Protein AF-A0AAP2DAQ2-F1 (afdb_monomer_lite)

Secondary structure (DSSP, 8-state):
---SSSTTSSSSS---------SEEE-SSEEEE-SSEEEEEEEETTEEEEEEEETT--EEEE--S--BTTS-EEEEE-TT--EEEEETTTEEEEEEE-TTT--EEEEEE-S---TTTS-HHHHHSGGGGG-

Organism: NCBI:txid2782352

pLDDT: mean 89.25, std 16.97, range [37.75, 98.44]

Foldseek 3Di:
DDDPPPVVPPPPPPPPPPQPACWFKDQDADWHDRQFWIKGWDDDPQFIWIFIAGPVRHTQDTDPDRAGVVWGWMWTQDPQRWIWTATPPGGIKIWDQDPVPRGTDIDGDPDDDDCVRDDVRCCVDPVVVRD

Radius of gyration: 17.88 Å; chains: 1; bounding box: 32×68×30 Å

Sequence (131 aa):
MMTMLKSLLLMMFMLTSNCDWTGGEITDYGEYCDGEFKISVYEKDNRLKYEVRNRNDELVIQQDMNISVFQRWGLFLDKKKDFWVLSSDVGISVWRKDPDTGQYRKHTFYHRLGKDDVPPELYASSLRRFL

Structure (mmCIF, N/CA/C/O backbone):
data_AF-A0AAP2DAQ2-F1
#
_entry.id   AF-A0AAP2DAQ2-F1
#
loop_
_atom_site.group_PDB
_atom_site.id
_atom_site.type_symbol
_atom_site.label_atom_id
_atom_site.label_alt_id
_atom_site.label_comp_id
_atom_site.label_asym_id
_atom_site.label_entity_id
_atom_site.label_seq_id
_atom_site.pdbx_PDB_ins_code
_atom_site.Cartn_x
_atom_site.Cartn_y
_atom_site.Cartn_z
_atom_site.occupancy
_atom_site.B_iso_or_equiv
_atom_site.auth_seq_id
_atom_site.auth_comp_id
_atom_site.auth_asym_id
_atom_site.auth_atom_id
_atom_site.pdbx_PDB_model_num
ATOM 1 N N . MET A 1 1 ? -17.141 -52.345 8.345 1.00 44.78 1 MET A N 1
ATOM 2 C CA . MET A 1 1 ? -17.182 -51.233 7.372 1.00 44.78 1 MET A CA 1
ATOM 3 C C . MET A 1 1 ? -16.962 -49.945 8.156 1.00 44.78 1 MET A C 1
ATOM 5 O O . MET A 1 1 ? -17.897 -49.351 8.667 1.00 44.78 1 MET A O 1
ATOM 9 N N . MET A 1 2 ? -15.696 -49.633 8.417 1.00 47.41 2 MET A N 1
ATOM 10 C CA . MET A 1 2 ? -15.242 -48.619 9.371 1.00 47.41 2 MET A CA 1
ATOM 11 C C . MET A 1 2 ? -14.083 -47.915 8.681 1.00 47.41 2 MET A C 1
ATOM 13 O O . MET A 1 2 ? -13.134 -48.611 8.362 1.00 47.41 2 MET A O 1
ATOM 17 N N . THR A 1 3 ? -14.224 -46.615 8.410 1.00 50.69 3 THR A N 1
ATOM 18 C CA . THR A 1 3 ? -13.183 -45.574 8.224 1.00 50.69 3 THR A CA 1
ATOM 19 C C . THR A 1 3 ? -13.718 -44.474 7.300 1.00 50.69 3 THR A C 1
ATOM 21 O O . THR A 1 3 ? -13.265 -44.310 6.176 1.00 50.69 3 THR A O 1
ATOM 24 N N . MET A 1 4 ? -14.693 -43.703 7.776 1.00 53.78 4 MET A N 1
ATOM 25 C CA . MET A 1 4 ? -15.079 -42.410 7.183 1.00 53.78 4 MET A CA 1
ATOM 26 C C . MET A 1 4 ? -15.249 -41.368 8.302 1.00 53.78 4 MET A C 1
ATOM 28 O O . MET A 1 4 ? -16.155 -40.549 8.289 1.00 53.78 4 MET A O 1
ATOM 32 N N . LEU A 1 5 ? -14.403 -41.440 9.336 1.00 48.56 5 LEU A N 1
ATOM 33 C CA . LEU A 1 5 ? -14.433 -40.507 10.470 1.00 48.56 5 LEU A CA 1
ATOM 34 C C . LEU A 1 5 ? -13.021 -40.116 10.931 1.00 48.56 5 LEU A C 1
ATOM 36 O O . LEU A 1 5 ? -12.757 -39.971 12.118 1.00 48.56 5 LEU A O 1
ATOM 40 N N . LYS A 1 6 ? -12.076 -40.008 9.990 1.00 40.56 6 LYS A N 1
ATOM 41 C CA . LYS A 1 6 ? -10.731 -39.465 10.261 1.00 40.56 6 LYS A CA 1
ATOM 42 C C . LYS A 1 6 ? -10.385 -38.229 9.432 1.00 40.56 6 LYS A C 1
ATOM 44 O O . LYS A 1 6 ? -9.446 -37.527 9.781 1.00 40.56 6 LYS A O 1
ATOM 49 N N . SER A 1 7 ? -11.171 -37.905 8.407 1.00 46.66 7 SER A N 1
ATOM 50 C CA . SER A 1 7 ? -10.877 -36.770 7.523 1.00 46.66 7 SER A CA 1
ATOM 51 C C . SER A 1 7 ? -11.419 -35.427 8.024 1.00 46.66 7 SER A C 1
ATOM 53 O O . SER A 1 7 ? -11.047 -34.398 7.477 1.00 46.66 7 SER A O 1
ATOM 55 N N . LEU A 1 8 ? -12.262 -35.404 9.067 1.00 46.12 8 LEU A N 1
ATOM 56 C CA . LEU A 1 8 ? -12.843 -34.153 9.577 1.00 46.12 8 LEU A CA 1
ATOM 57 C C . LEU A 1 8 ? -11.944 -33.417 10.590 1.00 46.12 8 LEU A C 1
ATOM 59 O O . LEU A 1 8 ? -12.186 -32.253 10.883 1.00 46.12 8 LEU A O 1
ATOM 63 N N . LEU A 1 9 ? -10.902 -34.069 11.121 1.00 42.97 9 LEU A N 1
ATOM 64 C CA . LEU A 1 9 ? -10.059 -33.492 12.177 1.00 42.97 9 LEU A CA 1
ATOM 65 C C . LEU A 1 9 ? -8.873 -32.665 11.644 1.00 42.97 9 LEU A C 1
ATOM 67 O O . LEU A 1 9 ? -8.227 -31.964 12.415 1.00 42.97 9 LEU A O 1
ATOM 71 N N . LEU A 1 10 ? -8.573 -32.730 10.340 1.00 37.75 10 LEU A N 1
ATOM 72 C CA . LEU A 1 10 ? -7.396 -32.071 9.755 1.00 37.75 10 LEU A CA 1
ATOM 73 C C . LEU A 1 10 ? -7.677 -30.652 9.221 1.00 37.75 10 LEU A C 1
ATOM 75 O O . LEU A 1 10 ? -6.749 -29.954 8.833 1.00 37.75 10 LEU A O 1
ATOM 79 N N . MET A 1 11 ? -8.939 -30.206 9.212 1.00 46.97 11 MET A N 1
ATOM 80 C CA . MET A 1 11 ? -9.339 -28.911 8.632 1.00 46.97 11 MET A CA 1
ATOM 81 C C . MET A 1 11 ? -9.619 -27.815 9.677 1.00 46.97 11 MET A C 1
ATOM 83 O O . MET A 1 11 ? -10.050 -26.725 9.323 1.00 46.97 11 MET A O 1
ATOM 87 N N . MET A 1 12 ? -9.371 -28.084 10.964 1.00 43.66 12 MET A N 1
ATOM 88 C CA . MET A 1 12 ? -9.615 -27.134 12.065 1.00 43.66 12 MET A CA 1
ATOM 89 C C . MET A 1 12 ? -8.345 -26.465 12.620 1.00 43.66 12 MET A C 1
ATOM 91 O O . MET A 1 12 ? -8.430 -25.711 13.582 1.00 43.66 12 MET A O 1
ATOM 95 N N . PHE A 1 13 ? -7.172 -26.694 12.019 1.00 42.44 13 PHE A N 1
ATOM 96 C CA . PHE A 1 13 ? -5.880 -26.237 12.559 1.00 42.44 13 PHE A CA 1
ATOM 97 C C . PHE A 1 13 ? -5.274 -25.009 11.849 1.00 42.44 13 PHE A C 1
ATOM 99 O O . PHE A 1 13 ? -4.059 -24.849 11.835 1.00 42.44 13 PHE A O 1
ATOM 106 N N . MET A 1 14 ? -6.097 -24.148 11.236 1.00 47.03 14 MET A N 1
ATOM 107 C CA . MET A 1 14 ? -5.624 -23.013 10.416 1.00 47.03 14 MET A CA 1
ATOM 108 C C . MET A 1 14 ? -6.292 -21.664 10.747 1.00 47.03 14 MET A C 1
ATOM 110 O O . MET A 1 14 ? -6.423 -20.825 9.865 1.00 47.03 14 MET A O 1
ATOM 114 N N . LEU A 1 15 ? -6.752 -21.424 11.983 1.00 47.72 15 LEU A N 1
ATOM 115 C CA . LEU A 1 15 ? -7.464 -20.169 12.311 1.00 47.72 15 LEU A CA 1
ATOM 116 C C . LEU A 1 15 ? -6.917 -19.391 13.512 1.00 47.72 15 LEU A C 1
ATOM 118 O O . LEU A 1 15 ? -7.609 -18.547 14.070 1.00 47.72 15 LEU A O 1
ATOM 122 N N . THR A 1 16 ? -5.656 -19.600 13.876 1.00 50.59 16 THR A N 1
ATOM 123 C CA . THR A 1 16 ? -4.948 -18.665 14.761 1.00 50.59 16 THR A CA 1
ATOM 124 C C . THR A 1 16 ? -3.679 -18.189 14.073 1.00 50.59 16 THR A C 1
ATOM 126 O O . THR A 1 16 ? -2.568 -18.520 14.482 1.00 50.59 16 THR A O 1
ATOM 129 N N . SER A 1 17 ? -3.832 -17.442 12.978 1.00 57.81 17 SER A N 1
ATOM 130 C CA . SER A 1 17 ? -2.756 -16.566 12.526 1.00 57.81 17 SER A CA 1
ATOM 131 C C . SER A 1 17 ? -2.563 -15.511 13.616 1.00 57.81 17 SER A C 1
ATOM 133 O O . SER A 1 17 ? -3.379 -14.597 13.741 1.00 57.81 17 SER A O 1
ATOM 135 N N . ASN A 1 18 ? -1.539 -15.674 14.456 1.00 65.69 18 ASN A N 1
ATOM 136 C CA . ASN A 1 18 ? -1.129 -14.615 15.370 1.00 65.69 18 ASN A CA 1
ATOM 137 C C . ASN A 1 18 ? -0.710 -13.414 14.515 1.00 65.69 18 ASN A C 1
ATOM 139 O O . ASN A 1 18 ? 0.251 -13.485 13.748 1.00 65.69 18 ASN A O 1
ATOM 143 N N . CYS A 1 19 ? -1.499 -12.343 14.584 1.00 75.25 19 CYS A N 1
ATOM 144 C CA . CYS A 1 19 ? -1.220 -11.093 13.892 1.00 75.25 19 CYS A CA 1
ATOM 145 C C . CYS A 1 19 ? -0.132 -10.330 14.646 1.00 75.25 19 CYS A C 1
ATOM 147 O O . CYS A 1 19 ? -0.425 -9.428 15.428 1.00 75.25 19 CYS A O 1
ATOM 149 N N . ASP A 1 20 ? 1.120 -10.725 14.421 1.00 82.44 20 ASP A N 1
ATOM 150 C CA . ASP A 1 20 ? 2.289 -10.123 15.074 1.00 82.44 20 ASP A CA 1
ATOM 151 C C . ASP A 1 20 ? 2.862 -8.934 14.281 1.00 82.44 20 ASP A C 1
ATOM 153 O O . ASP A 1 20 ? 3.722 -8.195 14.768 1.00 82.44 20 ASP A O 1
ATOM 157 N N . TRP A 1 21 ? 2.393 -8.717 13.049 1.00 89.00 21 TRP A N 1
ATOM 158 C CA . TRP A 1 21 ? 2.799 -7.575 12.237 1.00 89.00 21 TRP A CA 1
ATOM 159 C C . TRP A 1 21 ? 2.050 -6.322 12.694 1.00 89.00 21 TRP A C 1
ATOM 161 O O . TRP A 1 21 ? 0.847 -6.348 12.888 1.00 89.00 21 TRP A O 1
ATOM 171 N N . THR A 1 22 ? 2.740 -5.201 12.892 1.00 86.38 22 THR A N 1
ATOM 172 C CA . THR A 1 22 ? 2.127 -3.968 13.439 1.00 86.38 22 THR A CA 1
ATOM 173 C C . THR A 1 22 ? 2.008 -2.844 12.406 1.00 86.38 22 THR A C 1
ATOM 175 O O . THR A 1 22 ? 1.725 -1.698 12.760 1.00 86.38 22 THR A O 1
ATOM 178 N N . GLY A 1 23 ? 2.208 -3.177 11.130 1.00 93.19 23 GLY A N 1
ATOM 179 C CA . GLY A 1 23 ? 2.331 -2.234 10.023 1.00 93.19 23 GLY A CA 1
ATOM 180 C C . GLY A 1 23 ? 3.775 -2.090 9.535 1.00 93.19 23 GLY A C 1
ATOM 181 O O . GLY A 1 23 ? 4.696 -2.747 10.025 1.00 93.19 23 GLY A O 1
ATOM 182 N N . GLY A 1 24 ? 3.972 -1.213 8.554 1.00 96.56 24 GLY A N 1
ATOM 183 C CA . GLY A 1 24 ? 5.254 -0.964 7.904 1.00 96.56 24 GLY A CA 1
ATOM 184 C C . GLY A 1 24 ? 5.303 -1.450 6.458 1.00 96.56 24 GLY A C 1
ATOM 185 O O . GLY A 1 24 ? 4.292 -1.483 5.759 1.00 96.56 24 GLY A O 1
ATOM 186 N N . GLU A 1 25 ? 6.510 -1.772 6.005 1.00 97.56 25 GLU A N 1
ATOM 187 C CA . GLU A 1 25 ? 6.825 -2.118 4.619 1.00 97.56 25 GLU A CA 1
ATOM 188 C C . GLU A 1 25 ? 6.355 -3.530 4.241 1.00 97.56 25 GLU A C 1
ATOM 190 O O . GLU A 1 25 ? 6.533 -4.483 4.998 1.00 97.56 25 GLU A O 1
ATOM 195 N N . ILE A 1 26 ? 5.791 -3.644 3.038 1.00 98.19 26 ILE A N 1
ATOM 196 C CA . ILE A 1 26 ? 5.439 -4.894 2.368 1.00 98.19 26 ILE A CA 1
ATOM 197 C C . ILE A 1 26 ? 6.090 -4.893 0.980 1.00 98.19 26 ILE A C 1
ATOM 199 O O . ILE A 1 26 ? 5.696 -4.132 0.091 1.00 98.19 26 ILE A O 1
ATOM 203 N N . THR A 1 27 ? 7.086 -5.755 0.799 1.00 97.75 27 THR A N 1
ATOM 204 C CA . THR A 1 27 ? 7.837 -5.939 -0.458 1.00 97.75 27 THR A CA 1
ATOM 205 C C . THR A 1 27 ? 7.668 -7.311 -1.081 1.00 97.75 27 THR A C 1
ATOM 207 O O . THR A 1 27 ? 8.178 -7.550 -2.173 1.00 97.75 27 THR A O 1
ATOM 210 N N . ASP A 1 28 ? 6.970 -8.203 -0.389 1.00 97.75 28 ASP A N 1
ATOM 211 C CA . ASP A 1 28 ? 6.837 -9.604 -0.745 1.00 97.75 28 ASP A CA 1
ATOM 212 C C . ASP A 1 28 ? 5.357 -9.980 -0.825 1.00 97.75 28 ASP A C 1
ATOM 214 O O . ASP A 1 28 ? 4.476 -9.294 -0.298 1.00 97.75 28 ASP A O 1
ATOM 218 N N . TYR A 1 29 ? 5.072 -11.057 -1.549 1.00 97.88 29 TYR A N 1
ATOM 219 C CA . TYR A 1 29 ? 3.728 -11.619 -1.599 1.00 97.88 29 TYR A CA 1
ATOM 220 C C . TYR A 1 29 ? 3.415 -12.350 -0.292 1.00 97.88 29 TYR A C 1
ATOM 222 O O . TYR A 1 29 ? 4.289 -12.984 0.300 1.00 97.88 29 TYR A O 1
ATOM 230 N N . GLY A 1 30 ? 2.155 -12.318 0.129 1.00 96.31 30 GLY A N 1
ATOM 231 C CA . GLY A 1 30 ? 1.709 -12.991 1.341 1.00 96.31 30 GLY A CA 1
ATOM 232 C C . GLY A 1 30 ? 0.493 -12.339 1.981 1.00 96.31 30 GLY A C 1
ATOM 233 O O . GLY A 1 30 ? -0.125 -11.429 1.426 1.00 96.31 30 GLY A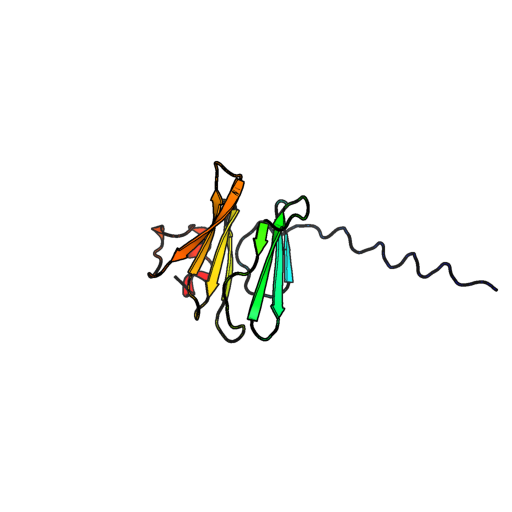 O 1
ATOM 234 N N . GLU A 1 31 ? 0.158 -12.828 3.170 1.00 95.00 31 GLU A N 1
ATOM 235 C CA . GLU A 1 31 ? -0.849 -12.226 4.035 1.00 95.00 31 GLU A CA 1
ATOM 236 C C . GLU A 1 31 ? -0.163 -11.504 5.197 1.00 95.00 31 GLU A C 1
ATOM 238 O O . GLU A 1 31 ? 0.719 -12.050 5.857 1.00 95.00 31 GLU A O 1
ATOM 243 N N . TYR A 1 32 ? -0.603 -10.281 5.457 1.00 95.06 32 TYR A N 1
ATOM 244 C CA . TYR A 1 32 ? -0.135 -9.426 6.538 1.00 95.06 32 TYR A CA 1
ATOM 245 C C . TYR A 1 32 ? -1.347 -9.010 7.361 1.00 95.06 32 TYR A C 1
ATOM 247 O O . TYR A 1 32 ? -2.400 -8.725 6.797 1.00 95.06 32 TYR A O 1
ATOM 255 N N . CYS A 1 33 ? -1.246 -8.960 8.684 1.00 92.38 33 CYS A N 1
ATOM 256 C CA . CYS A 1 33 ? -2.348 -8.460 9.498 1.00 92.38 33 CYS A CA 1
ATOM 257 C C . CYS A 1 33 ? -1.858 -7.711 10.724 1.00 92.38 33 CYS A C 1
ATOM 259 O O . CYS A 1 33 ? -0.871 -8.118 11.328 1.00 92.38 33 CYS A O 1
ATOM 261 N N . ASP A 1 34 ? -2.552 -6.627 11.072 1.00 88.88 34 ASP A N 1
ATOM 262 C CA . ASP A 1 34 ? -2.139 -5.688 12.121 1.00 88.88 34 ASP A CA 1
ATOM 263 C C . ASP A 1 34 ? -3.220 -5.423 13.167 1.00 88.88 34 ASP A C 1
ATOM 265 O O . ASP A 1 34 ? -3.448 -4.305 13.630 1.00 88.88 34 ASP A O 1
ATOM 269 N N . GLY A 1 35 ? -3.946 -6.474 13.528 1.00 87.94 35 GLY A N 1
ATOM 270 C CA . GLY A 1 35 ? -5.071 -6.397 14.445 1.00 87.94 35 GLY A CA 1
ATOM 271 C C . GLY A 1 35 ? -6.272 -5.644 13.873 1.00 87.94 35 GLY A C 1
ATOM 272 O O . GLY A 1 35 ? -7.380 -6.019 14.213 1.00 87.94 35 GLY A O 1
ATOM 273 N N . GLU A 1 36 ? -6.112 -4.612 13.037 1.00 92.19 36 GLU A N 1
ATOM 274 C CA . GLU A 1 36 ? -7.181 -3.871 12.351 1.00 92.19 36 GLU A CA 1
ATOM 275 C C . GLU A 1 36 ? -7.439 -4.373 10.934 1.00 92.19 36 GLU A C 1
ATOM 277 O O . GLU A 1 36 ? -8.600 -4.523 10.548 1.00 92.19 36 GLU A O 1
ATOM 282 N N . PHE A 1 37 ? -6.375 -4.665 10.194 1.00 95.06 37 PHE A N 1
ATOM 283 C CA . PHE A 1 37 ? -6.457 -5.090 8.811 1.00 95.06 37 PHE A CA 1
ATOM 284 C C . PHE A 1 37 ? -5.926 -6.498 8.601 1.00 95.06 37 PHE A C 1
ATOM 286 O O . PHE A 1 37 ? -5.033 -6.963 9.309 1.00 95.06 37 PHE A O 1
ATOM 293 N N . LYS A 1 38 ? -6.448 -7.135 7.553 1.00 95.88 38 LYS A N 1
ATOM 294 C CA . LYS A 1 38 ? -5.819 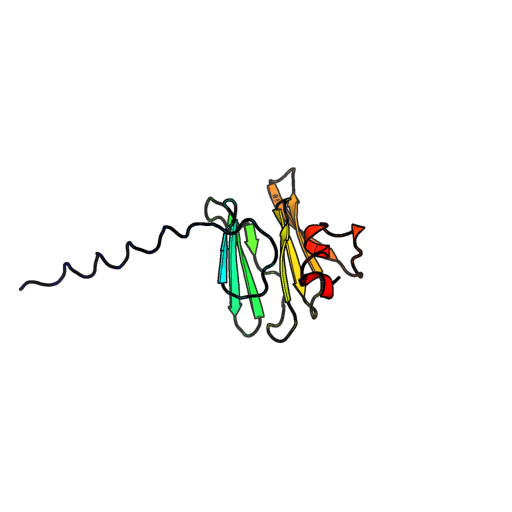-8.235 6.831 1.00 95.88 38 LYS A CA 1
ATOM 295 C C . LYS A 1 38 ? -5.516 -7.756 5.414 1.00 95.88 38 LYS A C 1
ATOM 297 O O . LYS A 1 38 ? -6.421 -7.369 4.680 1.00 95.88 38 LYS A O 1
ATOM 302 N N . ILE A 1 39 ? -4.248 -7.778 5.036 1.00 97.44 39 ILE A N 1
ATOM 303 C CA . ILE A 1 39 ? -3.731 -7.347 3.742 1.00 97.44 39 ILE A CA 1
ATOM 304 C C . ILE A 1 39 ? -3.231 -8.581 3.010 1.00 97.44 39 ILE A C 1
ATOM 306 O O . ILE A 1 39 ? -2.314 -9.250 3.473 1.00 97.44 39 ILE A O 1
ATOM 310 N N . SER A 1 40 ? -3.833 -8.886 1.871 1.00 97.88 40 SER A N 1
ATOM 311 C CA . SER A 1 40 ? -3.379 -9.963 0.991 1.00 97.88 40 SER A CA 1
ATOM 312 C C . SER A 1 40 ? -2.658 -9.345 -0.190 1.00 97.88 40 SER A C 1
ATOM 314 O O . SER A 1 40 ? -3.234 -8.485 -0.850 1.00 97.88 40 SER A O 1
ATOM 316 N N . VAL A 1 41 ? -1.430 -9.773 -0.466 1.00 98.19 41 VAL A N 1
ATOM 317 C CA . VAL A 1 41 ? -0.612 -9.299 -1.587 1.00 98.19 41 VAL A CA 1
ATOM 318 C C . VAL A 1 41 ? -0.218 -10.494 -2.434 1.00 98.19 41 VAL A C 1
ATOM 320 O O . VAL A 1 41 ? 0.368 -11.451 -1.932 1.00 98.19 41 VAL A O 1
ATOM 323 N N . TYR A 1 42 ? -0.561 -10.469 -3.715 1.00 98.38 42 TYR A N 1
ATOM 324 C CA . TYR A 1 42 ? -0.378 -11.617 -4.595 1.00 98.38 42 TYR A CA 1
ATOM 325 C C . TYR A 1 42 ? -0.175 -11.190 -6.043 1.00 98.38 42 TYR A C 1
ATOM 327 O O . TYR A 1 42 ? -0.490 -10.070 -6.442 1.00 98.38 42 TYR A O 1
ATOM 335 N N . GLU A 1 43 ? 0.346 -12.103 -6.849 1.00 98.06 43 GLU A N 1
ATOM 336 C CA . GLU A 1 43 ? 0.432 -11.932 -8.291 1.00 98.06 43 GLU A CA 1
ATOM 337 C C . 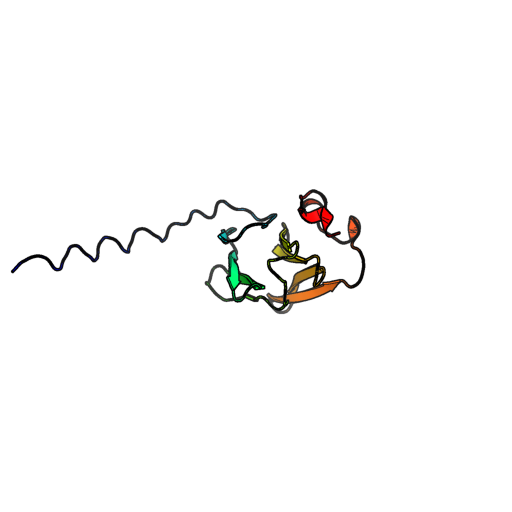GLU A 1 43 ? -0.791 -12.544 -8.981 1.00 98.06 43 GLU A C 1
ATOM 339 O O . GLU A 1 43 ? -1.231 -13.647 -8.649 1.00 98.06 43 GLU A O 1
ATOM 344 N N . LYS A 1 44 ? -1.318 -11.843 -9.988 1.00 97.88 44 LYS A N 1
ATOM 345 C CA . LYS A 1 44 ? -2.283 -12.400 -10.939 1.00 97.88 44 LYS A CA 1
ATOM 346 C C . LYS A 1 44 ? -2.089 -11.778 -12.317 1.00 97.88 44 LYS A C 1
ATOM 348 O O . LYS A 1 44 ? -2.106 -10.555 -12.441 1.00 97.88 44 LYS A O 1
ATOM 353 N N . ASP A 1 45 ? -1.942 -12.615 -13.342 1.00 97.44 45 ASP A N 1
ATOM 354 C CA . ASP A 1 45 ? -1.758 -12.201 -14.742 1.00 97.44 45 ASP A CA 1
ATOM 355 C C . ASP A 1 45 ? -0.573 -11.227 -14.936 1.00 97.44 45 ASP A C 1
ATOM 357 O O . ASP A 1 45 ? -0.694 -10.213 -15.628 1.00 97.44 45 ASP A 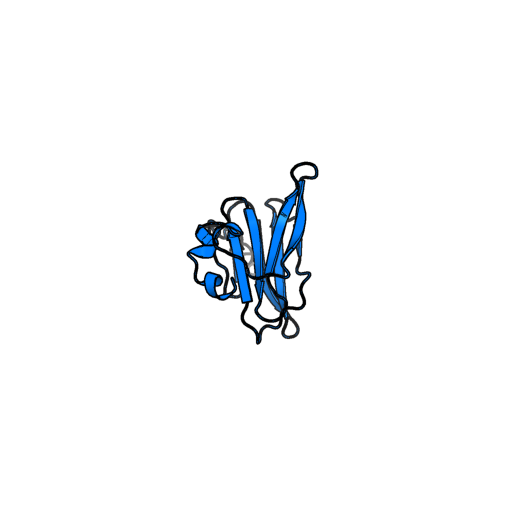O 1
ATOM 361 N N . ASN A 1 46 ? 0.572 -11.508 -14.294 1.00 97.19 46 ASN A N 1
ATOM 362 C CA . ASN A 1 46 ? 1.761 -10.640 -14.239 1.00 97.19 46 ASN A CA 1
ATOM 363 C C . ASN A 1 46 ? 1.498 -9.233 -13.661 1.00 97.19 46 ASN A C 1
ATOM 365 O O . ASN A 1 46 ? 2.217 -8.273 -13.963 1.00 97.19 46 ASN A O 1
ATOM 369 N N . ARG A 1 47 ? 0.451 -9.077 -12.845 1.00 97.94 47 ARG A N 1
ATOM 370 C CA . ARG A 1 47 ? 0.128 -7.825 -12.152 1.00 97.94 47 ARG A CA 1
ATOM 371 C C . ARG A 1 47 ? 0.114 -8.026 -10.649 1.00 97.94 47 ARG A C 1
ATOM 373 O O . ARG A 1 47 ? -0.410 -9.028 -10.159 1.00 97.94 47 ARG A O 1
ATOM 380 N N . LEU A 1 48 ? 0.628 -7.030 -9.935 1.00 98.25 48 LEU A N 1
ATOM 381 C CA . LEU A 1 48 ? 0.500 -6.960 -8.489 1.00 98.25 48 LEU A CA 1
ATOM 382 C C . LEU A 1 48 ? -0.975 -6.767 -8.134 1.00 98.25 48 LEU A C 1
ATOM 384 O O . LEU A 1 48 ? -1.648 -5.876 -8.661 1.00 98.25 48 LEU A O 1
ATOM 388 N N . LYS A 1 49 ? -1.464 -7.595 -7.222 1.00 98.31 49 LYS A N 1
ATOM 389 C CA . LYS A 1 49 ? -2.775 -7.484 -6.598 1.00 98.31 49 LYS A CA 1
ATOM 390 C C . LYS A 1 49 ? -2.599 -7.285 -5.108 1.00 98.31 49 LYS A C 1
ATOM 392 O O . LYS A 1 49 ? -1.694 -7.845 -4.493 1.00 98.31 49 LYS A O 1
ATOM 397 N N . TYR A 1 50 ? -3.490 -6.483 -4.549 1.00 98.19 50 TYR A N 1
ATOM 398 C CA . TYR A 1 50 ? -3.620 -6.327 -3.118 1.00 98.19 50 TYR A CA 1
ATOM 399 C C . TYR A 1 50 ? -5.086 -6.137 -2.735 1.00 98.19 50 TYR A C 1
ATOM 401 O O . TYR A 1 50 ? -5.866 -5.527 -3.473 1.00 98.19 50 TYR A O 1
ATOM 409 N N . GLU A 1 51 ? -5.442 -6.664 -1.574 1.00 98.31 51 GLU A N 1
ATOM 410 C CA . GLU A 1 51 ? -6.750 -6.514 -0.943 1.00 98.31 51 GLU A CA 1
ATOM 411 C C . GLU A 1 51 ? -6.535 -6.209 0.533 1.00 98.31 51 GLU A C 1
ATOM 413 O O . GLU A 1 51 ? -5.763 -6.899 1.193 1.00 98.31 51 GLU A O 1
ATOM 418 N N . VAL A 1 52 ? -7.221 -5.192 1.047 1.00 97.81 52 VAL A N 1
ATOM 419 C CA . VAL A 1 52 ? -7.224 -4.841 2.468 1.00 97.81 52 VAL A CA 1
ATOM 420 C C . VAL A 1 52 ? -8.629 -5.057 2.996 1.00 97.81 52 VAL A C 1
ATOM 422 O O . VAL A 1 52 ? -9.588 -4.437 2.525 1.00 97.81 52 VAL A O 1
ATOM 425 N N . ARG A 1 53 ? -8.744 -5.939 3.982 1.00 97.56 53 ARG A N 1
ATOM 426 C CA . ARG A 1 53 ? -9.976 -6.235 4.706 1.00 97.56 53 ARG A CA 1
ATOM 427 C C . ARG A 1 53 ? -9.867 -5.741 6.136 1.00 97.56 53 ARG A C 1
ATOM 429 O O . ARG A 1 53 ? -8.779 -5.775 6.702 1.00 97.56 53 ARG A O 1
ATOM 436 N N . ASN A 1 54 ? -10.965 -5.265 6.710 1.00 95.19 54 ASN A N 1
ATOM 437 C CA . ASN A 1 54 ? -11.003 -4.852 8.114 1.00 95.19 54 ASN A CA 1
ATOM 438 C C . ASN A 1 54 ? -11.222 -6.056 9.059 1.00 95.19 54 ASN A C 1
ATOM 440 O O . ASN A 1 54 ? -11.331 -7.199 8.617 1.00 95.19 54 ASN A O 1
ATOM 444 N N . ARG A 1 55 ? -11.329 -5.804 10.371 1.00 92.38 55 ARG A N 1
ATOM 445 C CA . ARG A 1 55 ? -11.593 -6.834 11.404 1.00 92.38 55 ARG A CA 1
ATOM 446 C C . ARG A 1 55 ? -12.861 -7.659 11.184 1.00 92.38 55 ARG A C 1
ATOM 448 O O . ARG A 1 55 ? -12.939 -8.776 11.684 1.00 92.38 55 ARG A O 1
ATOM 455 N N . ASN A 1 56 ? -13.841 -7.106 10.475 1.00 93.50 56 ASN A N 1
ATOM 456 C CA . ASN A 1 56 ? -15.101 -7.772 10.155 1.00 93.50 56 ASN A CA 1
ATOM 457 C C . ASN A 1 56 ? -15.021 -8.542 8.824 1.00 93.50 56 ASN A C 1
ATOM 459 O O . ASN A 1 56 ? -16.045 -8.992 8.321 1.00 93.50 56 ASN A O 1
ATOM 463 N N . ASP A 1 57 ? -13.818 -8.673 8.253 1.00 94.19 57 ASP A N 1
ATOM 464 C CA . ASP A 1 57 ? -13.538 -9.281 6.949 1.00 94.19 57 ASP A CA 1
ATOM 465 C C . ASP A 1 57 ? -14.153 -8.527 5.749 1.00 94.19 57 ASP A C 1
ATOM 467 O O . ASP A 1 57 ? -14.220 -9.037 4.627 1.00 94.19 57 ASP A O 1
ATOM 471 N N . GLU A 1 58 ? -14.559 -7.269 5.946 1.00 96.31 58 GLU A N 1
ATOM 472 C CA . GLU A 1 58 ? -15.102 -6.417 4.886 1.00 96.31 58 GLU A CA 1
ATOM 473 C C . GLU A 1 58 ? -13.962 -5.840 4.042 1.00 96.31 58 GLU A C 1
ATOM 475 O O . GLU A 1 58 ? -13.003 -5.279 4.579 1.00 96.31 58 GLU A O 1
ATOM 480 N N . LEU A 1 59 ? -14.071 -5.942 2.714 1.00 97.44 59 LEU A N 1
ATOM 481 C CA . LEU A 1 59 ? -13.114 -5.357 1.774 1.00 97.44 59 LEU A CA 1
ATOM 482 C C . LEU A 1 59 ? -13.216 -3.826 1.804 1.00 97.44 59 LEU A C 1
ATOM 484 O O . LEU A 1 59 ? -14.229 -3.264 1.392 1.00 97.44 59 LEU A O 1
ATOM 488 N N . VAL A 1 60 ? -12.157 -3.158 2.265 1.00 97.62 60 VAL A N 1
ATOM 489 C CA . VAL A 1 60 ? -12.101 -1.691 2.398 1.00 97.62 60 VAL A CA 1
ATOM 490 C C . VAL A 1 60 ? -11.179 -1.028 1.379 1.00 97.62 60 VAL A C 1
ATOM 492 O O . VAL A 1 60 ? -11.390 0.133 1.037 1.00 97.62 60 VAL A O 1
ATOM 495 N N . ILE A 1 61 ? -10.177 -1.752 0.872 1.00 97.75 61 ILE A N 1
ATOM 496 C CA . ILE A 1 61 ? -9.309 -1.302 -0.222 1.00 97.75 61 ILE A CA 1
ATOM 497 C C . ILE A 1 61 ? -9.070 -2.481 -1.162 1.00 97.75 61 ILE A C 1
ATOM 499 O O . ILE A 1 61 ? -8.754 -3.586 -0.723 1.00 97.75 61 ILE A O 1
ATOM 503 N N . GLN A 1 62 ? -9.168 -2.234 -2.464 1.00 96.25 62 GLN A N 1
ATOM 504 C CA . GLN A 1 62 ? -8.825 -3.192 -3.508 1.00 96.25 62 GLN A CA 1
ATOM 505 C C . GLN A 1 62 ? -7.850 -2.550 -4.492 1.00 96.25 62 GLN A C 1
ATOM 507 O O . GLN A 1 62 ? -7.898 -1.341 -4.720 1.00 96.25 62 GLN A O 1
ATOM 512 N N . GLN A 1 63 ? -6.992 -3.370 -5.100 1.00 94.06 63 GLN A N 1
ATOM 513 C CA . GLN A 1 63 ? -6.143 -2.950 -6.206 1.00 94.06 63 GLN A CA 1
ATOM 514 C C . GLN A 1 63 ? -6.927 -2.187 -7.279 1.00 94.06 63 GLN A C 1
ATOM 516 O O . GLN A 1 63 ? -7.853 -2.716 -7.890 1.00 94.06 63 GLN A O 1
ATOM 521 N N . ASP A 1 64 ? -6.459 -0.976 -7.572 1.00 92.19 64 ASP A N 1
ATOM 522 C CA . ASP A 1 64 ? -6.984 -0.117 -8.635 1.00 92.19 64 ASP A CA 1
ATOM 523 C C . ASP A 1 64 ? -5.878 0.416 -9.577 1.00 92.19 64 ASP A C 1
ATOM 525 O O . ASP A 1 64 ? -6.139 1.193 -10.492 1.00 92.19 64 ASP A O 1
ATOM 529 N N . MET A 1 65 ? -4.624 -0.015 -9.377 1.00 90.94 65 MET A N 1
ATOM 530 C CA . MET A 1 65 ? -3.461 0.334 -10.208 1.00 90.94 65 MET A CA 1
ATOM 531 C C . MET A 1 65 ? -2.965 -0.869 -11.009 1.00 90.94 65 MET A C 1
ATOM 533 O O . MET A 1 65 ? -2.785 -1.946 -10.447 1.00 90.94 65 MET A O 1
ATOM 537 N N . ASN A 1 66 ? -2.694 -0.699 -12.302 1.00 95.31 66 ASN A N 1
ATOM 538 C CA . ASN A 1 66 ? -2.160 -1.764 -13.160 1.00 95.31 66 ASN A CA 1
ATOM 539 C C . ASN A 1 66 ? -0.636 -1.914 -13.008 1.00 95.31 66 ASN A C 1
ATOM 541 O O . ASN A 1 66 ? 0.096 -1.726 -13.972 1.00 95.31 66 ASN A O 1
ATOM 545 N N . ILE A 1 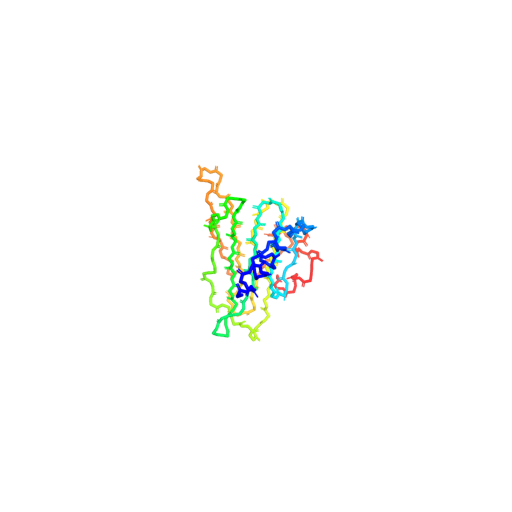67 ? -0.174 -2.229 -11.797 1.00 97.31 67 ILE A N 1
ATOM 546 C CA . ILE A 1 67 ? 1.253 -2.364 -11.470 1.00 97.31 67 ILE A CA 1
ATOM 547 C C . ILE A 1 67 ? 1.784 -3.689 -12.022 1.00 97.31 67 ILE A C 1
ATOM 549 O O . ILE A 1 67 ? 1.247 -4.756 -11.709 1.00 97.31 67 ILE A O 1
ATOM 553 N N . SER A 1 68 ? 2.841 -3.624 -12.828 1.00 97.69 68 SER A N 1
ATOM 554 C CA . SER A 1 68 ? 3.548 -4.801 -13.332 1.00 97.69 68 SER A CA 1
ATOM 555 C C . SER A 1 68 ? 4.406 -5.446 -12.242 1.00 97.69 68 SER A C 1
ATOM 557 O O . SER A 1 68 ? 5.146 -4.756 -11.543 1.00 97.69 68 SER A O 1
ATOM 559 N N . VAL A 1 69 ? 4.386 -6.778 -12.135 1.00 97.44 69 VAL A N 1
ATOM 560 C CA . VAL A 1 69 ? 5.273 -7.508 -11.201 1.00 97.44 69 VAL A CA 1
ATOM 561 C C . VAL A 1 69 ? 6.746 -7.484 -11.617 1.00 97.44 69 VAL A C 1
ATOM 563 O O . VAL A 1 69 ? 7.623 -7.750 -10.803 1.00 97.44 69 VAL A O 1
ATOM 566 N N . PHE A 1 70 ? 7.034 -7.134 -12.875 1.00 97.50 70 PHE A N 1
ATOM 567 C CA . PHE A 1 70 ? 8.402 -6.975 -13.383 1.00 97.50 70 PHE A CA 1
ATOM 568 C C . PHE A 1 70 ? 9.021 -5.621 -13.018 1.00 97.50 70 PHE A C 1
ATOM 570 O O . PHE A 1 70 ? 10.193 -5.370 -13.300 1.00 97.50 70 PHE A O 1
ATOM 577 N N . GLN A 1 71 ? 8.224 -4.725 -12.442 1.00 97.12 71 GLN A N 1
ATOM 578 C CA . GLN A 1 71 ? 8.638 -3.400 -12.013 1.00 97.12 71 GLN A CA 1
ATOM 579 C C . GLN A 1 71 ? 8.845 -3.399 -10.504 1.00 97.12 71 GLN A C 1
ATOM 581 O O . GLN A 1 71 ? 8.371 -4.279 -9.785 1.00 97.12 71 GLN A O 1
ATOM 586 N N . ARG A 1 72 ? 9.576 -2.405 -9.997 1.00 97.25 72 ARG A N 1
ATOM 587 C CA . ARG A 1 72 ? 9.730 -2.273 -8.550 1.00 97.25 72 ARG A CA 1
ATOM 588 C C . ARG A 1 72 ? 8.399 -1.805 -7.981 1.00 97.25 72 ARG A C 1
ATOM 590 O O . ARG A 1 72 ? 7.835 -0.824 -8.462 1.00 97.25 72 ARG A O 1
ATOM 597 N N . TRP A 1 73 ? 7.954 -2.464 -6.925 1.00 98.00 73 TRP A N 1
ATOM 598 C CA . TRP A 1 73 ? 6.791 -2.064 -6.152 1.00 98.00 73 TRP A CA 1
ATOM 599 C C . TRP A 1 73 ? 7.080 -2.171 -4.654 1.00 98.00 73 TRP A C 1
ATOM 601 O O . TRP A 1 73 ? 8.105 -2.718 -4.235 1.00 98.00 73 TRP A O 1
ATOM 611 N N . GLY A 1 74 ? 6.201 -1.582 -3.861 1.00 98.19 74 GLY A N 1
ATOM 612 C CA . GLY A 1 74 ? 6.151 -1.748 -2.420 1.00 98.19 74 GLY A CA 1
ATOM 613 C C . GLY A 1 74 ? 4.862 -1.159 -1.879 1.00 98.19 74 GLY A C 1
ATOM 614 O O . GLY A 1 74 ? 4.346 -0.179 -2.420 1.00 98.19 74 GLY A O 1
ATOM 615 N N . LEU A 1 75 ? 4.332 -1.766 -0.829 1.00 98.38 75 LEU A N 1
ATOM 616 C CA . LEU A 1 75 ? 3.185 -1.250 -0.095 1.00 98.38 75 LEU A CA 1
ATOM 617 C C . LEU A 1 75 ? 3.653 -0.857 1.304 1.00 98.38 75 LEU A C 1
ATOM 619 O O . LEU A 1 75 ? 4.638 -1.397 1.810 1.00 98.38 75 LEU A O 1
ATOM 623 N N . PHE A 1 76 ? 2.975 0.093 1.932 1.00 98.44 76 PHE A N 1
ATOM 624 C CA . PHE A 1 76 ? 3.328 0.513 3.281 1.00 98.44 76 PHE A CA 1
ATOM 625 C C . PHE A 1 76 ? 2.086 0.879 4.077 1.00 98.44 76 PHE A C 1
ATOM 627 O O . PHE A 1 76 ? 1.290 1.702 3.633 1.00 98.44 76 PHE A O 1
ATOM 634 N N . LEU A 1 77 ? 1.938 0.296 5.261 1.00 98.00 77 LEU A N 1
ATOM 635 C CA . LEU A 1 77 ? 0.897 0.680 6.208 1.00 98.00 77 LEU A CA 1
ATOM 636 C C . LEU A 1 77 ? 1.517 1.533 7.309 1.00 98.00 77 LEU A C 1
ATOM 638 O O . LEU A 1 77 ? 2.338 1.041 8.083 1.00 98.00 77 LEU A O 1
ATOM 642 N N . ASP A 1 78 ? 1.151 2.809 7.370 1.00 97.00 78 ASP A N 1
ATOM 643 C CA . ASP A 1 78 ? 1.719 3.716 8.364 1.00 97.00 78 ASP A CA 1
ATOM 644 C C . ASP A 1 78 ? 0.994 3.656 9.719 1.00 97.00 78 ASP A C 1
ATOM 646 O O . ASP A 1 78 ? -0.019 2.973 9.902 1.00 97.00 78 ASP A O 1
ATOM 650 N N . LYS A 1 79 ? 1.514 4.391 10.709 1.00 94.94 79 LYS A N 1
ATOM 651 C CA . LYS A 1 79 ? 0.930 4.416 12.060 1.00 94.94 79 LYS A CA 1
ATOM 652 C C . LYS A 1 79 ? -0.464 5.041 12.121 1.00 94.94 79 LYS A C 1
ATOM 654 O O . LYS A 1 79 ? -1.190 4.787 13.080 1.00 94.94 79 LYS A O 1
ATOM 659 N N . LYS A 1 80 ? -0.827 5.868 11.137 1.00 95.50 80 LYS A N 1
ATOM 660 C CA . LYS A 1 80 ? -2.155 6.484 11.005 1.00 95.50 80 LYS A CA 1
ATOM 661 C C . LYS A 1 80 ? -3.131 5.598 10.235 1.00 95.50 80 LYS A C 1
ATOM 663 O O . LYS A 1 80 ? -4.289 5.981 10.101 1.00 95.50 80 LYS A O 1
ATOM 668 N N . LYS A 1 81 ? -2.683 4.421 9.790 1.00 96.06 81 LYS A N 1
ATOM 669 C CA . LYS A 1 81 ? -3.437 3.493 8.947 1.00 96.06 81 LYS A CA 1
ATOM 670 C C . LYS A 1 81 ? -3.734 4.048 7.558 1.00 96.06 81 LYS A C 1
ATOM 672 O O . LYS A 1 81 ? -4.696 3.607 6.921 1.00 96.06 81 LYS A O 1
ATOM 677 N N . ASP A 1 82 ? -2.901 4.968 7.072 1.00 97.75 82 ASP A N 1
ATOM 678 C CA . ASP A 1 82 ? -2.869 5.258 5.646 1.00 97.75 82 ASP A CA 1
ATOM 679 C C . ASP A 1 82 ? -2.102 4.133 4.944 1.00 97.75 82 ASP A C 1
ATOM 681 O O . ASP A 1 82 ? -1.042 3.679 5.396 1.00 97.75 82 ASP A O 1
ATOM 685 N N . PHE A 1 83 ? -2.652 3.677 3.823 1.00 98.19 83 PHE A N 1
ATOM 686 C CA . PHE A 1 83 ? -2.089 2.585 3.043 1.00 98.19 83 PHE A CA 1
ATOM 687 C C . PHE A 1 83 ? -1.471 3.122 1.756 1.00 98.19 83 PHE A C 1
ATOM 689 O O . PHE A 1 83 ? -2.163 3.571 0.841 1.00 98.19 83 PHE A O 1
ATOM 696 N N . TRP A 1 84 ? -0.148 3.094 1.697 1.00 98.38 84 TRP A N 1
ATOM 697 C CA . TRP A 1 84 ? 0.645 3.602 0.590 1.00 98.38 84 TRP A CA 1
ATOM 698 C C . TRP A 1 84 ? 0.938 2.493 -0.412 1.00 98.38 84 TRP A C 1
ATOM 700 O O . TRP A 1 84 ? 1.275 1.370 -0.041 1.00 98.38 84 TRP A O 1
ATOM 710 N N . VAL A 1 85 ? 0.856 2.836 -1.691 1.00 98.25 85 VAL A N 1
ATOM 711 C CA . VAL A 1 85 ? 1.135 1.953 -2.822 1.00 98.25 85 VAL A CA 1
ATOM 712 C C . VAL A 1 85 ? 2.151 2.662 -3.702 1.00 98.25 85 VAL A C 1
ATOM 714 O O . VAL A 1 85 ? 1.861 3.721 -4.260 1.00 98.25 85 VAL A O 1
ATOM 717 N N . LEU A 1 86 ? 3.349 2.095 -3.802 1.00 98.12 86 LEU A N 1
ATOM 718 C CA . LEU A 1 86 ? 4.476 2.670 -4.522 1.00 98.12 86 LEU A CA 1
ATOM 719 C C . LEU A 1 86 ? 4.858 1.742 -5.671 1.00 98.12 86 LEU A C 1
ATOM 721 O O . LEU A 1 86 ? 5.092 0.552 -5.457 1.00 98.12 86 LEU A O 1
ATOM 725 N N . SER A 1 87 ? 4.949 2.271 -6.888 1.00 97.12 87 SER A N 1
ATOM 726 C CA . SER A 1 87 ? 5.455 1.521 -8.036 1.00 97.12 87 SER A CA 1
ATOM 727 C C . SER A 1 87 ? 6.277 2.401 -8.973 1.00 97.12 87 SER A C 1
ATOM 729 O O . SER A 1 87 ? 6.032 3.600 -9.110 1.00 97.12 87 SER A O 1
ATOM 731 N N . SER A 1 88 ? 7.278 1.805 -9.627 1.00 96.31 88 SER A N 1
ATOM 732 C CA . SER A 1 88 ? 8.142 2.531 -10.564 1.00 96.31 88 SER A CA 1
ATOM 733 C C . SER A 1 88 ? 7.518 2.770 -11.941 1.00 96.31 88 SER A C 1
ATOM 735 O O . SER A 1 88 ? 8.066 3.558 -12.705 1.00 96.31 88 SER A O 1
ATOM 737 N N . ASP A 1 89 ? 6.415 2.095 -12.272 1.00 95.88 89 ASP A N 1
ATOM 738 C CA . ASP A 1 89 ? 5.729 2.179 -13.569 1.00 95.88 89 ASP A CA 1
ATOM 739 C C . ASP A 1 89 ? 4.413 2.967 -13.543 1.00 95.88 89 ASP A C 1
ATOM 741 O O . ASP A 1 89 ? 4.054 3.574 -14.549 1.00 95.88 89 ASP A O 1
ATOM 745 N N . VAL A 1 90 ? 3.705 2.989 -12.411 1.00 95.00 90 VAL A N 1
ATOM 746 C CA . VAL A 1 90 ? 2.402 3.666 -12.262 1.00 95.00 90 VAL A CA 1
ATOM 747 C C . VAL A 1 90 ? 2.475 4.838 -11.273 1.00 95.00 90 VAL A C 1
ATOM 749 O O . VAL A 1 90 ? 1.618 5.719 -11.304 1.00 95.00 90 VAL A O 1
ATOM 752 N N . GLY A 1 91 ? 3.511 4.899 -10.431 1.00 95.69 91 GLY A N 1
ATOM 753 C CA . GLY A 1 91 ? 3.752 5.998 -9.496 1.00 95.69 91 GLY A CA 1
ATOM 754 C C . GLY A 1 91 ? 3.310 5.690 -8.067 1.00 95.69 91 GLY A C 1
ATOM 755 O O . GLY A 1 91 ? 3.252 4.533 -7.647 1.00 95.69 91 GLY A O 1
ATOM 756 N N . ILE A 1 92 ? 3.037 6.746 -7.297 1.00 97.50 92 ILE A N 1
ATOM 757 C CA . ILE A 1 92 ? 2.746 6.656 -5.862 1.00 97.50 92 ILE A CA 1
ATOM 758 C C . ILE A 1 92 ? 1.299 7.058 -5.603 1.00 97.50 92 ILE A C 1
ATOM 760 O O . ILE A 1 92 ? 0.812 8.077 -6.100 1.00 97.50 92 ILE A O 1
ATOM 764 N N . SER A 1 93 ? 0.619 6.284 -4.768 1.00 98.00 93 SER A N 1
ATOM 765 C CA . SER A 1 93 ? -0.681 6.655 -4.226 1.00 98.00 93 SER A CA 1
ATOM 766 C C . SER A 1 93 ? -0.795 6.303 -2.752 1.00 98.00 93 SER A C 1
ATOM 768 O O . SER A 1 93 ? -0.054 5.469 -2.234 1.00 98.00 93 SER A O 1
ATOM 770 N N . VAL A 1 94 ? -1.730 6.960 -2.078 1.00 98.31 94 VAL A N 1
ATOM 771 C CA . VAL A 1 94 ? -2.080 6.692 -0.688 1.00 98.31 94 VAL A CA 1
ATOM 772 C C . VAL A 1 94 ? -3.588 6.566 -0.561 1.00 98.31 94 VAL A C 1
ATOM 774 O O . VAL A 1 94 ? -4.342 7.372 -1.108 1.00 98.31 94 VAL A O 1
ATOM 777 N N . TRP A 1 95 ? -4.027 5.556 0.172 1.00 98.38 95 TRP A N 1
ATOM 778 C CA . TRP A 1 95 ? -5.401 5.394 0.611 1.00 98.38 95 TRP A CA 1
ATOM 779 C C . TRP A 1 95 ? -5.515 5.907 2.039 1.00 98.38 95 TRP A C 1
ATOM 781 O O . TRP A 1 95 ? -4.836 5.401 2.930 1.00 98.38 95 TRP A O 1
ATOM 791 N N . ARG A 1 96 ? -6.385 6.894 2.258 1.00 97.75 96 ARG A N 1
ATOM 792 C CA . ARG A 1 96 ? -6.645 7.475 3.581 1.00 97.75 96 ARG A CA 1
ATOM 793 C C . ARG A 1 96 ? -8.092 7.280 3.977 1.00 97.75 96 ARG A C 1
ATOM 795 O O . ARG A 1 96 ? -8.978 7.390 3.129 1.00 97.75 96 ARG A O 1
ATOM 802 N N . LYS A 1 97 ? -8.334 7.035 5.261 1.00 96.81 97 LYS A N 1
ATOM 803 C CA . LYS A 1 97 ? -9.691 6.955 5.798 1.00 96.81 97 LYS A CA 1
ATOM 804 C C . LYS A 1 97 ? -10.292 8.357 5.874 1.00 96.81 97 LYS A C 1
ATOM 806 O O . LYS A 1 97 ? -9.753 9.240 6.536 1.00 96.81 97 LYS A O 1
ATOM 811 N N . ASP A 1 98 ? -11.399 8.559 5.179 1.00 96.06 98 ASP A N 1
ATOM 812 C CA . ASP A 1 98 ? -12.186 9.782 5.247 1.00 96.06 98 ASP A CA 1
ATOM 813 C C . ASP A 1 98 ? -12.883 9.851 6.623 1.00 96.06 98 ASP A C 1
ATOM 815 O O . ASP A 1 98 ? -13.568 8.895 7.001 1.00 96.06 98 ASP A O 1
ATOM 819 N N . PRO A 1 99 ? -12.686 10.925 7.409 1.00 94.25 99 PRO A N 1
ATOM 820 C CA . PRO A 1 99 ? -13.181 10.993 8.784 1.00 94.25 99 PRO A CA 1
ATOM 821 C C . PRO A 1 99 ? -14.706 11.118 8.874 1.00 94.25 99 PRO A C 1
ATOM 823 O O . PRO A 1 99 ? -15.278 10.716 9.884 1.00 94.25 99 PRO A O 1
ATOM 826 N N . ASP A 1 100 ? -15.359 11.634 7.831 1.00 95.94 100 ASP A N 1
ATOM 827 C CA . ASP A 1 100 ? -16.803 11.872 7.821 1.00 95.94 100 ASP A CA 1
ATOM 828 C C . ASP A 1 100 ? -17.572 10.601 7.446 1.00 95.94 100 ASP A C 1
ATOM 830 O O . ASP A 1 100 ? -18.631 10.305 7.997 1.00 95.94 100 ASP A O 1
ATOM 834 N N . THR A 1 101 ? -17.033 9.831 6.498 1.00 95.38 101 THR A N 1
ATOM 835 C CA . THR A 1 101 ? -17.686 8.632 5.945 1.00 95.38 101 THR A CA 1
ATOM 836 C C . THR A 1 101 ? -17.118 7.320 6.479 1.00 95.38 101 THR A C 1
ATOM 838 O O . THR A 1 101 ? -17.745 6.272 6.331 1.00 95.38 101 THR A O 1
ATOM 841 N N . GLY A 1 102 ? -15.917 7.343 7.058 1.00 93.31 102 GLY A N 1
ATOM 842 C CA . GLY A 1 102 ? -15.181 6.152 7.478 1.00 93.31 102 GLY A CA 1
ATOM 843 C C . GLY A 1 102 ? -14.644 5.294 6.325 1.00 93.31 102 GLY A C 1
ATOM 844 O O . GLY A 1 102 ? -14.027 4.261 6.592 1.00 93.31 102 GLY A O 1
ATOM 845 N N . GLN A 1 103 ? -14.856 5.696 5.068 1.00 95.56 103 GLN A N 1
ATOM 846 C CA . GLN A 1 103 ? -14.411 4.969 3.877 1.00 95.56 103 GLN A CA 1
ATOM 847 C C . GLN A 1 103 ? -12.997 5.374 3.463 1.00 95.56 103 GLN A C 1
ATOM 849 O O . GLN A 1 103 ? -12.584 6.517 3.650 1.00 95.56 103 GLN A O 1
ATOM 854 N N . TYR A 1 104 ? -12.259 4.456 2.845 1.00 97.12 104 TYR A N 1
ATOM 855 C CA . TYR A 1 104 ? -10.952 4.774 2.281 1.00 97.12 104 TYR A CA 1
ATOM 856 C C . TYR A 1 104 ? -11.079 5.498 0.939 1.00 97.12 104 TYR A C 1
ATOM 858 O O . TYR A 1 104 ? -11.818 5.077 0.051 1.00 97.12 104 TYR A O 1
ATOM 866 N N . ARG A 1 105 ? -10.316 6.581 0.777 1.00 97.25 105 ARG A N 1
ATOM 867 C CA . ARG A 1 105 ? -10.216 7.354 -0.463 1.00 97.25 105 ARG A CA 1
ATOM 868 C C . ARG A 1 105 ? -8.775 7.407 -0.934 1.00 97.25 105 ARG A C 1
ATOM 870 O O . ARG A 1 105 ? -7.861 7.650 -0.147 1.00 97.25 105 ARG A O 1
ATOM 877 N N . LYS A 1 106 ? -8.584 7.203 -2.234 1.00 97.12 106 LYS A N 1
ATOM 878 C CA . LYS A 1 106 ? -7.270 7.243 -2.864 1.00 97.12 106 LYS A CA 1
ATOM 879 C C . LYS A 1 106 ? -6.876 8.660 -3.258 1.00 97.12 106 LYS A C 1
ATOM 881 O O . LYS A 1 106 ? -7.660 9.398 -3.852 1.00 97.12 106 LYS A O 1
ATOM 886 N N . HIS A 1 107 ? -5.614 8.987 -3.025 1.00 97.12 107 HIS A N 1
ATOM 887 C CA . HIS A 1 107 ? -4.937 10.146 -3.581 1.00 97.12 107 HIS A CA 1
ATOM 888 C C . HIS A 1 107 ? -3.692 9.690 -4.350 1.00 97.12 107 HIS A C 1
ATOM 890 O O . HIS A 1 107 ? -2.910 8.892 -3.841 1.00 97.12 107 HIS A O 1
ATOM 896 N N . THR A 1 108 ? -3.523 10.170 -5.583 1.00 96.88 108 THR A N 1
ATOM 897 C CA . THR A 1 108 ? -2.382 9.823 -6.449 1.00 96.88 108 THR A CA 1
ATOM 898 C C . THR A 1 108 ? -1.484 11.034 -6.611 1.00 96.88 108 THR A C 1
ATOM 900 O O . THR A 1 108 ? -1.974 12.136 -6.860 1.00 96.88 108 THR A O 1
ATOM 903 N N . PHE A 1 109 ? -0.178 10.821 -6.501 1.00 96.19 109 PHE A N 1
ATOM 904 C CA . PHE A 1 109 ? 0.817 11.873 -6.626 1.00 96.19 109 PHE A CA 1
ATOM 905 C C . PHE A 1 109 ? 1.451 11.837 -8.017 1.00 96.19 109 PHE A C 1
ATOM 907 O O . PHE A 1 109 ? 1.932 10.802 -8.470 1.00 96.19 109 PHE A O 1
ATOM 914 N N . TYR A 1 110 ? 1.467 12.991 -8.684 1.00 90.88 110 TYR A N 1
ATOM 915 C CA . TYR A 1 110 ? 2.066 13.170 -10.017 1.00 90.88 110 TYR A CA 1
ATOM 916 C C . TYR A 1 110 ? 3.420 13.891 -9.973 1.00 90.88 110 TYR A C 1
ATOM 918 O O . TYR A 1 110 ? 3.944 14.311 -11.001 1.00 90.88 110 TYR A O 1
ATOM 926 N N . HIS A 1 111 ? 3.970 14.075 -8.775 1.00 91.25 111 HIS A N 1
ATOM 927 C CA . HIS A 1 111 ? 5.252 14.719 -8.527 1.00 91.25 111 HIS A CA 1
ATOM 928 C C . HIS A 1 111 ? 6.081 13.864 -7.570 1.00 91.25 111 HIS A C 1
ATOM 930 O O . HIS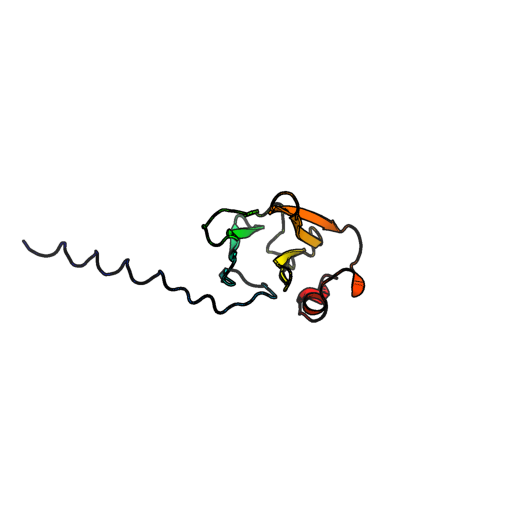 A 1 111 ? 5.578 12.931 -6.943 1.00 91.25 111 HIS A O 1
ATOM 936 N N . ARG A 1 112 ? 7.367 14.196 -7.486 1.00 92.81 112 ARG A N 1
ATOM 937 C CA . ARG A 1 112 ? 8.313 13.569 -6.570 1.00 92.81 112 ARG A CA 1
ATOM 938 C C . ARG A 1 112 ? 7.969 13.934 -5.123 1.00 92.81 112 ARG A C 1
ATOM 940 O O . ARG A 1 112 ? 7.767 15.116 -4.861 1.00 92.81 112 ARG A O 1
ATOM 947 N N . LEU A 1 113 ? 7.938 12.961 -4.213 1.00 95.94 113 LEU A N 1
ATOM 948 C CA . LEU A 1 113 ? 7.574 13.202 -2.815 1.00 95.94 113 LEU A CA 1
ATOM 949 C C . LEU A 1 113 ? 8.820 13.449 -1.970 1.00 95.94 113 LEU A C 1
ATOM 951 O O . LEU A 1 113 ? 9.785 12.687 -1.985 1.00 95.94 113 LEU A O 1
ATOM 955 N N . GLY A 1 114 ? 8.801 14.537 -1.217 1.00 95.56 114 GLY A N 1
ATOM 956 C CA . GLY A 1 114 ? 9.822 14.870 -0.245 1.00 95.56 114 GLY A CA 1
ATOM 957 C C . GLY A 1 114 ? 9.576 14.216 1.110 1.00 95.56 114 GLY A C 1
ATOM 958 O O . GLY A 1 114 ? 8.565 13.565 1.370 1.00 95.56 114 GLY A O 1
ATOM 959 N N . LYS A 1 115 ? 10.521 14.454 2.020 1.00 96.38 115 LYS A N 1
ATOM 960 C CA . LYS A 1 115 ? 10.437 14.032 3.423 1.00 96.38 115 LYS A CA 1
ATOM 961 C C . LYS A 1 115 ? 9.166 14.525 4.122 1.00 96.38 115 LYS A C 1
ATOM 963 O O . LYS A 1 115 ? 8.664 13.834 5.000 1.00 96.38 115 LYS A O 1
ATOM 968 N N . ASP A 1 116 ? 8.676 15.699 3.738 1.00 96.44 116 ASP A N 1
ATOM 969 C CA . ASP A 1 116 ? 7.539 16.350 4.390 1.00 96.44 116 ASP A CA 1
ATOM 970 C C . ASP A 1 116 ? 6.183 15.899 3.813 1.00 96.44 116 ASP A C 1
ATOM 972 O O . ASP A 1 116 ? 5.144 16.152 4.420 1.00 96.44 116 ASP A O 1
ATOM 976 N N . ASP A 1 117 ? 6.185 15.183 2.683 1.00 96.62 117 ASP A N 1
ATOM 977 C CA . ASP A 1 117 ? 4.968 14.700 2.016 1.00 96.62 117 ASP A CA 1
ATOM 978 C C . ASP A 1 117 ? 4.526 13.308 2.499 1.00 96.62 117 ASP A C 1
ATOM 980 O O . ASP A 1 117 ? 3.404 12.868 2.227 1.00 96.62 117 ASP A O 1
ATOM 984 N N . VAL A 1 118 ? 5.407 12.600 3.213 1.00 97.50 118 VAL A N 1
ATOM 985 C CA . VAL A 1 118 ? 5.210 11.212 3.643 1.00 97.50 118 VAL A CA 1
ATOM 986 C C . VAL A 1 118 ? 5.441 11.029 5.149 1.00 97.50 118 VAL A C 1
ATOM 988 O O . VAL A 1 118 ? 6.126 11.835 5.780 1.00 97.50 118 VAL A O 1
ATOM 991 N N . PRO A 1 119 ? 4.924 9.948 5.758 1.00 97.44 119 PRO A N 1
ATOM 992 C CA . PRO A 1 119 ? 5.238 9.602 7.136 1.00 97.44 119 PRO A CA 1
ATOM 993 C C . PRO A 1 119 ? 6.752 9.399 7.335 1.00 97.44 119 PRO A C 1
ATOM 995 O O . PRO A 1 119 ? 7.400 8.782 6.480 1.00 97.44 119 PRO A O 1
ATOM 998 N N . PRO A 1 120 ? 7.333 9.841 8.469 1.00 97.31 120 PRO A N 1
ATOM 999 C CA . PRO A 1 120 ? 8.758 9.662 8.752 1.00 97.31 120 PRO A CA 1
ATOM 1000 C C . PRO A 1 120 ? 9.225 8.206 8.649 1.00 97.31 120 PRO A C 1
ATOM 1002 O O . PRO A 1 120 ? 10.333 7.940 8.184 1.00 97.31 120 PRO A O 1
ATOM 1005 N N . GLU A 1 121 ? 8.380 7.257 9.051 1.00 97.06 121 GLU A N 1
ATOM 1006 C CA . GLU A 1 121 ? 8.643 5.824 8.946 1.00 97.06 121 GLU A CA 1
ATOM 1007 C C . GLU A 1 121 ? 8.743 5.330 7.494 1.00 97.06 121 GLU A C 1
ATOM 1009 O O . GLU A 1 121 ? 9.615 4.512 7.199 1.00 97.06 121 GLU A O 1
ATOM 1014 N N . LEU A 1 122 ? 7.933 5.865 6.571 1.00 97.75 122 LEU A N 1
ATOM 1015 C CA . LEU A 1 122 ? 8.030 5.535 5.148 1.00 97.75 122 LEU A CA 1
ATOM 1016 C C . LEU A 1 122 ? 9.330 6.098 4.568 1.00 97.75 122 LEU A C 1
ATOM 1018 O O . LEU A 1 122 ? 10.056 5.386 3.875 1.00 97.75 122 LEU A O 1
ATOM 1022 N N . TYR A 1 123 ? 9.678 7.340 4.914 1.00 97.44 123 TYR A N 1
ATOM 1023 C CA . TYR A 1 123 ? 10.929 7.967 4.473 1.00 97.44 123 TYR A CA 1
ATOM 1024 C C . TYR A 1 123 ? 12.185 7.254 5.012 1.00 97.44 123 TYR A C 1
ATOM 1026 O O . TYR A 1 123 ? 13.237 7.250 4.369 1.00 97.44 123 TYR A O 1
ATOM 1034 N N . ALA A 1 124 ? 12.091 6.632 6.190 1.00 96.69 124 ALA A N 1
ATOM 1035 C CA . ALA A 1 124 ? 13.172 5.849 6.785 1.00 96.69 124 ALA A CA 1
ATOM 1036 C C . ALA A 1 124 ? 13.294 4.421 6.211 1.00 96.69 124 ALA A C 1
ATOM 1038 O O . ALA A 1 124 ? 14.364 3.820 6.327 1.00 96.69 124 ALA A O 1
ATOM 1039 N N . SER A 1 125 ? 12.232 3.893 5.593 1.00 97.19 125 SER A N 1
ATOM 1040 C CA . SER A 1 125 ? 12.152 2.520 5.071 1.00 97.19 125 SER A CA 1
ATOM 1041 C C . SER A 1 125 ? 12.992 2.276 3.808 1.00 97.19 125 SER A C 1
ATOM 1043 O O . SER A 1 125 ? 13.595 3.196 3.237 1.00 97.19 125 SER A O 1
ATOM 1045 N N . SER A 1 126 ? 13.006 1.027 3.324 1.00 97.06 126 SER A N 1
ATOM 1046 C CA . SER A 1 126 ? 13.637 0.684 2.043 1.00 97.06 126 SER A CA 1
ATOM 1047 C C . SER A 1 126 ? 12.870 1.284 0.850 1.00 97.06 126 SER A C 1
ATOM 1049 O O . SER A 1 126 ? 13.460 1.610 -0.190 1.00 97.06 126 SER A O 1
ATOM 1051 N N . LEU A 1 127 ? 11.571 1.547 1.030 1.00 97.31 127 LEU A N 1
ATOM 1052 C CA . LEU A 1 127 ? 10.686 2.132 0.023 1.00 97.31 127 LEU A CA 1
ATOM 1053 C C . LEU A 1 127 ? 10.959 3.614 -0.256 1.00 97.31 127 LEU A C 1
ATOM 1055 O O . LEU A 1 127 ? 10.473 4.140 -1.255 1.00 97.31 127 LEU A O 1
ATOM 1059 N N . ARG A 1 128 ? 11.822 4.287 0.517 1.00 96.69 128 ARG A N 1
ATOM 1060 C CA . ARG A 1 128 ? 12.248 5.665 0.206 1.00 96.69 128 ARG A CA 1
ATOM 1061 C C . ARG A 1 128 ? 12.833 5.828 -1.202 1.00 96.69 128 ARG A C 1
ATOM 1063 O O . ARG A 1 128 ? 12.886 6.927 -1.732 1.00 96.69 128 ARG A O 1
ATOM 1070 N N . ARG A 1 129 ? 13.287 4.729 -1.817 1.00 95.12 129 ARG A N 1
ATOM 1071 C CA . ARG A 1 129 ? 13.802 4.676 -3.196 1.00 95.12 129 ARG A CA 1
ATOM 1072 C C . ARG A 1 129 ? 12.774 5.054 -4.270 1.00 95.12 129 ARG A C 1
ATOM 1074 O O . ARG A 1 129 ? 13.173 5.270 -5.411 1.00 95.12 129 ARG A O 1
ATOM 1081 N N . PHE A 1 130 ? 11.486 5.051 -3.931 1.00 95.31 130 PHE A N 1
ATOM 1082 C CA . PHE A 1 130 ? 10.405 5.480 -4.817 1.00 95.31 130 PHE A CA 1
ATOM 1083 C C . PHE A 1 130 ? 10.131 6.984 -4.729 1.00 95.31 130 PHE A C 1
ATOM 1085 O O . PHE A 1 130 ? 9.531 7.519 -5.655 1.00 95.31 130 PHE A O 1
ATOM 1092 N N . LEU A 1 131 ? 10.553 7.629 -3.633 1.00 93.50 131 LEU A N 1
ATOM 1093 C CA . LEU A 1 131 ? 10.192 8.999 -3.279 1.00 93.50 131 LEU A CA 1
ATOM 1094 C C . LEU A 1 131 ? 10.937 10.058 -4.098 1.00 93.50 131 LEU A C 1
ATOM 1096 O O . LEU A 1 131 ? 12.185 10.009 -4.293 1.00 93.50 131 LEU A O 1
#